Protein AF-A0A350LP02-F1 (afdb_monomer_lite)

Foldseek 3Di:
DQVVPDQFEAADLPPDDDDPDPGDHPYYYNDCPCVVVVPPD

Structure (mmCIF, N/CA/C/O backbone):
data_AF-A0A350LP02-F1
#
_entry.id   AF-A0A350LP02-F1
#
loop_
_atom_site.group_PDB
_atom_site.id
_atom_site.type_symbol
_atom_site.label_atom_id
_atom_site.label_alt_id
_atom_site.label_comp_id
_atom_site.label_asym_id
_atom_site.label_entity_id
_atom_site.label_seq_id
_atom_site.pdbx_PDB_ins_code
_atom_site.Cartn_x
_atom_site.Cartn_y
_atom_site.Cartn_z
_atom_site.occupancy
_atom_site.B_iso_or_equiv
_atom_site.auth_seq_id
_atom_site.auth_comp_id
_atom_site.auth_asym_id
_atom_site.auth_atom_id
_atom_site.pdbx_PDB_model_num
ATOM 1 N N . ALA A 1 1 ? -5.688 -7.527 1.211 1.00 84.88 1 ALA A N 1
ATOM 2 C CA . ALA A 1 1 ? -5.997 -6.486 2.214 1.00 84.88 1 ALA A CA 1
ATOM 3 C C . ALA A 1 1 ? -7.113 -5.569 1.715 1.00 84.88 1 ALA A C 1
ATOM 5 O O . ALA A 1 1 ? -8.150 -5.534 2.362 1.00 84.88 1 ALA A O 1
ATOM 6 N N . ALA A 1 2 ? -6.975 -4.962 0.530 1.00 91.50 2 ALA A N 1
ATOM 7 C CA . ALA A 1 2 ? -8.010 -4.097 -0.049 1.00 91.50 2 ALA A CA 1
ATOM 8 C C . ALA A 1 2 ? -9.379 -4.789 -0.183 1.00 91.50 2 ALA A C 1
ATOM 10 O O . ALA A 1 2 ? -10.379 -4.297 0.323 1.00 91.50 2 ALA A O 1
ATOM 11 N N . GLY A 1 3 ? -9.411 -6.007 -0.740 1.00 92.25 3 GLY A N 1
ATOM 12 C CA . GLY A 1 3 ? -10.648 -6.798 -0.854 1.00 92.25 3 GLY A CA 1
ATOM 13 C C . GLY A 1 3 ? -11.282 -7.229 0.478 1.00 92.25 3 GLY A C 1
ATOM 14 O O . GLY A 1 3 ? -12.398 -7.730 0.479 1.00 92.25 3 GLY A O 1
ATOM 15 N N . TYR A 1 4 ? -10.591 -7.029 1.605 1.00 93.75 4 TYR A N 1
ATOM 16 C CA . TYR A 1 4 ? -11.102 -7.302 2.952 1.00 93.75 4 TYR A CA 1
ATOM 17 C C . TYR A 1 4 ? -11.514 -6.021 3.702 1.00 93.75 4 TYR A C 1
ATOM 19 O O . TYR A 1 4 ? -11.821 -6.090 4.887 1.00 93.75 4 TYR A O 1
ATOM 27 N N . GLY A 1 5 ? -11.507 -4.855 3.043 1.00 93.81 5 GLY A N 1
ATOM 28 C CA . GLY A 1 5 ? -11.931 -3.579 3.633 1.00 93.81 5 GLY A CA 1
ATOM 29 C C . GLY A 1 5 ? -10.840 -2.802 4.377 1.00 93.81 5 GLY A C 1
ATOM 30 O O . GLY A 1 5 ? -11.139 -1.807 5.032 1.00 93.81 5 GLY A O 1
ATOM 31 N N . PHE A 1 6 ? -9.573 -3.214 4.283 1.00 93.56 6 PHE A N 1
ATOM 32 C CA . PHE A 1 6 ? -8.458 -2.444 4.841 1.00 93.56 6 PHE A CA 1
ATOM 33 C C . PHE A 1 6 ? -7.964 -1.381 3.861 1.00 93.56 6 PHE A C 1
ATOM 35 O O . PHE A 1 6 ? -7.744 -1.695 2.688 1.00 93.56 6 PHE A O 1
ATOM 42 N N . ARG A 1 7 ? -7.637 -0.185 4.376 1.00 93.12 7 ARG A N 1
ATOM 43 C CA . ARG A 1 7 ? -6.812 0.789 3.644 1.00 93.12 7 ARG A CA 1
ATOM 44 C C . ARG A 1 7 ? -5.462 0.157 3.321 1.00 93.12 7 ARG A C 1
ATOM 46 O O . ARG A 1 7 ? -4.703 -0.203 4.219 1.00 93.12 7 ARG A O 1
ATOM 53 N N . THR A 1 8 ? -5.190 -0.013 2.039 1.00 94.00 8 THR A N 1
ATOM 54 C CA . THR A 1 8 ? -4.078 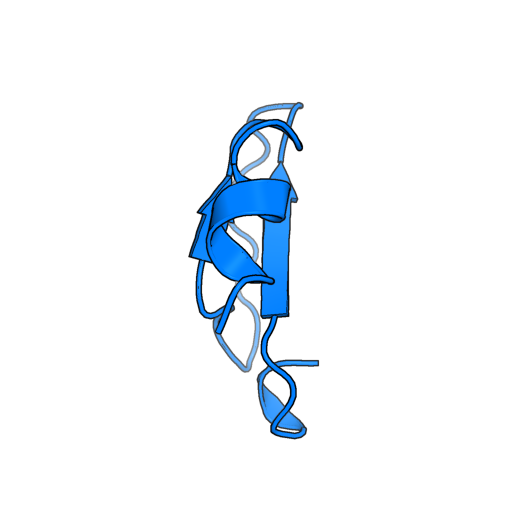-0.787 1.503 1.00 94.00 8 THR A CA 1
ATOM 55 C C . THR A 1 8 ? -3.241 0.079 0.578 1.00 94.00 8 THR A C 1
ATOM 57 O O . THR A 1 8 ? -3.739 0.622 -0.403 1.00 94.00 8 THR A O 1
ATOM 60 N N . VAL A 1 9 ? -1.940 0.138 0.848 1.00 94.44 9 VAL A N 1
ATOM 61 C CA . VAL A 1 9 ? -0.958 0.799 -0.016 1.00 94.44 9 VAL A CA 1
ATOM 62 C C . VAL A 1 9 ? 0.003 -0.254 -0.550 1.00 94.44 9 VAL A C 1
ATOM 64 O O . VAL A 1 9 ? 0.529 -1.057 0.222 1.00 94.44 9 VAL A O 1
ATOM 67 N N . TRP A 1 10 ? 0.238 -0.262 -1.860 1.00 93.81 10 TRP A N 1
ATOM 68 C CA . TRP A 1 10 ? 1.288 -1.070 -2.478 1.00 93.81 10 TRP A CA 1
ATOM 69 C C . TRP A 1 10 ? 2.542 -0.219 -2.660 1.00 93.81 10 TRP A C 1
ATOM 71 O O . TRP A 1 10 ? 2.488 0.843 -3.273 1.00 93.81 10 TRP A O 1
ATOM 81 N N . VAL A 1 11 ? 3.671 -0.662 -2.111 1.00 94.88 11 VAL A N 1
ATOM 82 C CA . VAL A 1 11 ? 4.945 0.053 -2.244 1.00 94.88 11 VAL A CA 1
ATOM 83 C C . VAL A 1 11 ? 5.889 -0.781 -3.088 1.00 94.88 11 VAL A C 1
ATOM 85 O O . VAL A 1 11 ? 6.305 -1.861 -2.672 1.00 94.88 11 VAL A O 1
ATOM 88 N N . ASN A 1 12 ? 6.237 -0.265 -4.259 1.00 94.25 12 ASN A N 1
ATOM 89 C CA . ASN A 1 12 ? 7.097 -0.924 -5.225 1.00 94.25 12 ASN A CA 1
ATOM 90 C C . ASN A 1 12 ? 8.334 -0.065 -5.501 1.00 94.25 12 ASN A C 1
ATOM 92 O O . ASN A 1 12 ? 8.316 0.852 -6.318 1.00 94.25 12 ASN A O 1
ATOM 96 N N . ARG A 1 13 ? 9.429 -0.394 -4.814 1.00 94.12 13 ARG A N 1
ATOM 97 C CA . ARG A 1 13 ? 10.724 0.287 -4.967 1.00 94.12 13 ARG A CA 1
ATOM 98 C C . ARG A 1 13 ? 11.535 -0.222 -6.154 1.00 94.12 13 ARG A C 1
ATOM 100 O O . ARG A 1 13 ? 12.447 0.460 -6.604 1.00 94.12 13 ARG A O 1
ATOM 107 N N . ALA A 1 14 ? 11.238 -1.434 -6.614 1.0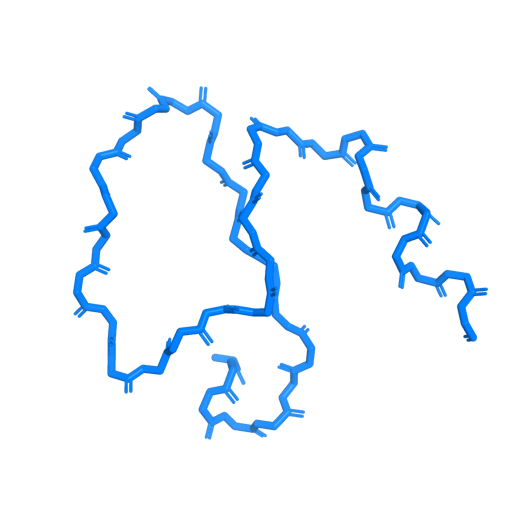0 94.31 14 ALA A N 1
ATOM 108 C CA . ALA A 1 14 ? 11.970 -2.092 -7.687 1.00 94.31 14 ALA A CA 1
ATOM 109 C C . ALA A 1 14 ? 11.469 -1.681 -9.081 1.00 94.31 14 ALA A C 1
ATOM 111 O O . ALA A 1 14 ? 12.157 -1.924 -10.066 1.00 94.31 14 ALA A O 1
ATOM 112 N N . GLY A 1 15 ? 10.304 -1.028 -9.169 1.00 90.12 15 GLY A N 1
ATOM 113 C CA . GLY A 1 15 ? 9.680 -0.702 -10.451 1.00 90.12 15 GLY A CA 1
ATOM 114 C C . GLY A 1 15 ? 9.105 -1.934 -11.150 1.00 90.12 15 GLY A C 1
ATOM 115 O O . GLY A 1 15 ? 8.962 -1.931 -12.371 1.00 90.12 15 GLY A O 1
ATOM 116 N N . ASP A 1 16 ? 8.785 -2.980 -10.386 1.00 92.31 16 ASP A N 1
ATOM 117 C CA . ASP A 1 16 ? 8.194 -4.205 -10.916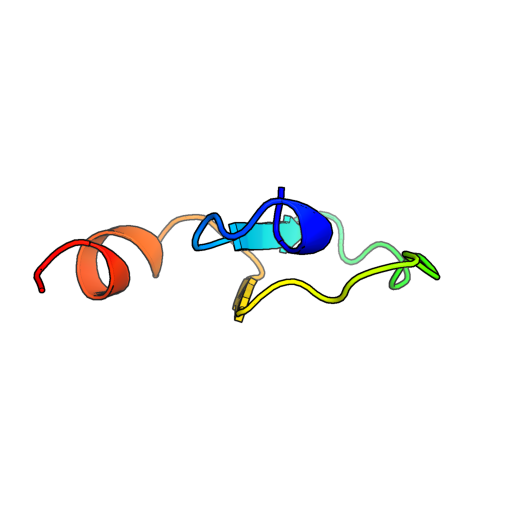 1.00 92.31 16 ASP A CA 1
ATOM 118 C C . ASP A 1 16 ? 6.858 -3.920 -11.634 1.00 92.31 16 ASP A C 1
ATOM 120 O O . ASP A 1 16 ? 6.144 -2.977 -11.270 1.00 92.31 16 ASP A O 1
ATOM 124 N N . PRO A 1 17 ? 6.479 -4.723 -12.642 1.00 91.06 17 PRO A N 1
ATOM 125 C CA . PRO A 1 17 ? 5.171 -4.612 -13.274 1.00 91.06 17 PRO A CA 1
ATOM 126 C C . PRO A 1 17 ? 4.026 -4.718 -12.258 1.00 91.06 17 PRO A C 1
ATOM 128 O O . PRO A 1 17 ? 4.115 -5.433 -11.263 1.00 91.06 17 PRO A O 1
ATOM 131 N N . VAL A 1 18 ? 2.920 -4.022 -12.528 1.00 87.25 18 VAL A N 1
ATOM 132 C CA . VAL A 1 18 ? 1.711 -4.119 -11.701 1.00 87.25 18 VAL A CA 1
ATOM 133 C C . VAL A 1 18 ? 1.097 -5.509 -11.856 1.00 87.25 18 VAL A C 1
ATOM 135 O O . VAL A 1 18 ? 0.673 -5.889 -12.950 1.00 87.25 18 VAL A O 1
ATOM 138 N N . ASP A 1 19 ? 0.995 -6.236 -10.745 1.00 84.00 19 ASP A N 1
ATOM 139 C CA . ASP A 1 19 ? 0.298 -7.517 -10.704 1.00 84.00 19 ASP A CA 1
ATOM 140 C C . ASP A 1 19 ? -1.206 -7.351 -10.937 1.00 84.00 19 ASP A C 1
ATOM 142 O O . ASP A 1 19 ? -1.854 -6.410 -10.463 1.00 84.00 19 ASP A O 1
ATOM 146 N N . ARG A 1 20 ? -1.807 -8.333 -11.613 1.00 85.12 20 ARG A N 1
ATOM 147 C CA . ARG A 1 20 ? -3.262 -8.396 -11.768 1.00 85.12 20 ARG A CA 1
ATOM 148 C C . ARG A 1 20 ? -3.895 -8.977 -10.508 1.00 85.12 20 ARG A C 1
ATOM 150 O O . ARG A 1 20 ? -4.174 -10.171 -10.424 1.00 85.12 20 ARG A O 1
ATOM 157 N N . LEU A 1 21 ? -4.130 -8.115 -9.527 1.00 86.12 21 LEU A N 1
ATOM 158 C CA . LEU A 1 21 ? -4.787 -8.490 -8.280 1.00 86.12 21 LEU A CA 1
ATOM 159 C C . LEU A 1 21 ? -6.321 -8.470 -8.417 1.00 86.12 21 LEU A C 1
ATOM 161 O O . LEU A 1 21 ? -6.865 -7.622 -9.125 1.00 86.12 21 LEU A O 1
ATOM 165 N N . PRO A 1 22 ? -7.044 -9.361 -7.709 1.00 87.06 22 PRO A N 1
ATOM 166 C CA . PRO A 1 22 ? -8.510 -9.373 -7.701 1.00 87.06 22 PRO A CA 1
ATOM 167 C C . PRO A 1 22 ? -9.126 -8.134 -7.029 1.00 87.06 22 PRO A C 1
ATOM 169 O O . PRO A 1 22 ? -10.290 -7.829 -7.267 1.00 87.06 22 PRO A O 1
ATOM 172 N N . ALA A 1 23 ? -8.358 -7.413 -6.206 1.00 91.31 23 ALA A N 1
ATOM 173 C CA . ALA A 1 23 ? -8.745 -6.136 -5.617 1.00 91.31 23 ALA A CA 1
ATOM 174 C C . ALA A 1 23 ? -7.561 -5.161 -5.672 1.00 91.31 23 ALA A C 1
ATOM 176 O O . ALA A 1 23 ? -6.454 -5.515 -5.257 1.00 91.31 23 ALA A O 1
ATOM 177 N N . ALA A 1 24 ? -7.803 -3.949 -6.177 1.00 91.62 24 ALA A N 1
ATOM 178 C CA . ALA A 1 24 ? -6.788 -2.906 -6.306 1.00 91.62 24 ALA A CA 1
ATOM 179 C C . ALA A 1 24 ? -6.475 -2.244 -4.946 1.00 91.62 24 ALA A C 1
ATOM 181 O O . ALA A 1 24 ? -7.388 -2.097 -4.132 1.00 91.62 24 ALA A O 1
ATOM 182 N N . PRO A 1 25 ? -5.213 -1.848 -4.681 1.00 92.88 25 PRO A N 1
ATOM 183 C CA . PRO A 1 25 ? -4.867 -1.042 -3.511 1.00 92.88 25 PRO A CA 1
ATOM 184 C C . PRO A 1 25 ? -5.396 0.394 -3.652 1.00 92.88 25 PRO A C 1
ATOM 186 O O . PRO A 1 25 ? -5.589 0.880 -4.765 1.00 92.88 25 PRO A O 1
ATOM 189 N N . ASP A 1 26 ? -5.561 1.094 -2.531 1.00 93.25 26 ASP A N 1
ATOM 190 C CA . ASP A 1 26 ? -6.000 2.495 -2.494 1.00 93.25 26 ASP A CA 1
ATOM 191 C C . ASP A 1 26 ? -4.923 3.457 -3.011 1.00 93.25 26 ASP A C 1
ATOM 193 O O . ASP A 1 26 ? -5.226 4.518 -3.553 1.00 93.25 26 ASP A O 1
ATOM 197 N N . ALA A 1 27 ? -3.651 3.091 -2.841 1.00 93.00 27 ALA A N 1
ATOM 198 C CA . ALA A 1 27 ? -2.522 3.856 -3.351 1.00 93.00 27 ALA A CA 1
ATOM 199 C C . ALA A 1 27 ? -1.360 2.949 -3.761 1.00 93.00 27 ALA A C 1
ATOM 201 O O . ALA A 1 27 ? -1.180 1.848 -3.231 1.00 93.00 27 ALA A O 1
ATOM 202 N N . GLN A 1 28 ? -0.543 3.452 -4.684 1.00 94.00 28 GLN A N 1
ATOM 203 C CA . GLN A 1 28 ? 0.727 2.854 -5.077 1.00 94.00 28 GLN A CA 1
ATOM 204 C C . GLN A 1 28 ? 1.841 3.884 -4.888 1.00 94.00 28 GLN A C 1
ATOM 206 O O . GLN A 1 28 ? 1.676 5.035 -5.291 1.00 94.00 28 GLN A O 1
ATOM 211 N N . LEU A 1 29 ? 2.953 3.492 -4.269 1.00 94.94 29 LEU A N 1
ATOM 212 C CA . LEU A 1 29 ? 4.098 4.365 -4.002 1.00 94.94 29 LEU A CA 1
ATOM 213 C C . LEU A 1 29 ? 5.404 3.710 -4.456 1.00 94.94 29 LEU A C 1
ATOM 215 O O . LEU A 1 29 ? 5.548 2.490 -4.399 1.00 94.94 29 LEU A O 1
ATOM 219 N N . SER A 1 30 ? 6.386 4.525 -4.835 1.00 95.06 30 SER A N 1
ATOM 220 C CA . SER A 1 30 ? 7.756 4.073 -5.117 1.00 95.06 30 SER A CA 1
ATOM 221 C C . SER A 1 30 ? 8.576 3.816 -3.849 1.00 95.06 30 SER A C 1
ATOM 223 O O . SER A 1 30 ? 9.565 3.088 -3.867 1.00 95.06 30 SER A O 1
ATOM 225 N N . ASP A 1 31 ? 8.181 4.411 -2.725 1.00 94.62 31 ASP A N 1
ATOM 226 C CA . ASP A 1 31 ? 8.881 4.309 -1.448 1.00 94.62 31 ASP A CA 1
ATOM 227 C C . ASP A 1 31 ? 7.941 4.595 -0.261 1.00 94.62 31 ASP A C 1
ATOM 229 O O . ASP A 1 31 ? 6.735 4.783 -0.416 1.00 94.62 31 ASP A O 1
ATOM 233 N N . LEU A 1 32 ? 8.493 4.572 0.955 1.00 95.81 32 LEU A N 1
ATOM 234 C CA . LEU A 1 32 ? 7.727 4.701 2.198 1.00 95.81 32 LEU A CA 1
ATOM 235 C C . LEU A 1 32 ? 7.524 6.155 2.653 1.00 95.81 32 LEU A C 1
ATOM 237 O O . LEU A 1 32 ? 6.804 6.383 3.625 1.00 95.81 32 LEU A O 1
ATOM 241 N N . SER A 1 33 ? 8.139 7.139 1.992 1.00 95.44 33 SER A N 1
ATOM 242 C CA . SER A 1 33 ? 8.155 8.535 2.456 1.00 95.44 33 SER A CA 1
ATOM 243 C C . SER A 1 33 ? 6.768 9.183 2.479 1.00 9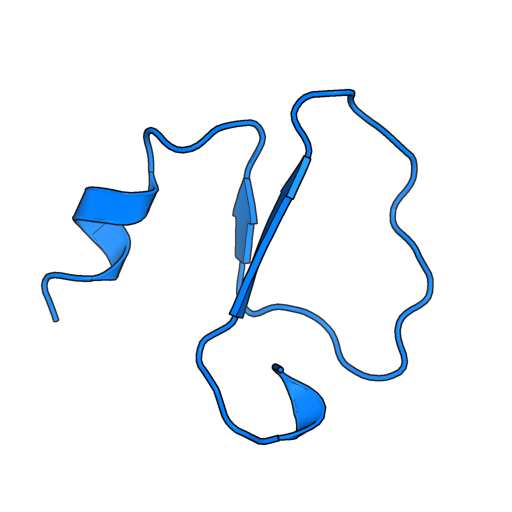5.44 33 SER A C 1
ATOM 245 O O . SER A 1 33 ? 6.516 10.057 3.305 1.00 95.44 33 SER A O 1
ATOM 247 N N . GLY A 1 34 ? 5.844 8.715 1.634 1.00 91.19 34 GLY A N 1
ATOM 248 C CA . GLY A 1 34 ? 4.461 9.197 1.580 1.00 91.19 34 GLY A CA 1
ATOM 249 C C . GLY A 1 34 ? 3.550 8.661 2.690 1.00 91.19 34 GLY A C 1
ATOM 250 O O . GLY A 1 34 ? 2.503 9.253 2.955 1.00 91.19 34 GLY A O 1
ATOM 251 N N . ILE A 1 35 ? 3.932 7.574 3.375 1.00 92.62 35 ILE A N 1
ATOM 252 C CA . ILE A 1 35 ? 3.064 6.904 4.359 1.00 92.62 35 ILE A CA 1
ATOM 253 C C . ILE A 1 35 ? 2.675 7.818 5.530 1.00 92.62 35 ILE A C 1
ATOM 255 O O . ILE A 1 35 ? 1.485 7.864 5.842 1.00 92.62 35 ILE A O 1
ATOM 259 N N . PRO A 1 36 ? 3.588 8.580 6.173 1.00 93.25 36 PRO A N 1
ATOM 260 C CA . PRO A 1 36 ? 3.224 9.439 7.302 1.00 93.25 36 PRO A CA 1
ATOM 261 C C . PRO A 1 36 ? 2.108 10.449 6.997 1.00 93.25 36 PRO A C 1
ATOM 263 O O . PRO A 1 36 ? 1.339 10.783 7.896 1.00 93.25 36 PRO A O 1
ATOM 266 N N . GLY A 1 37 ? 1.985 10.913 5.747 1.00 89.88 37 GLY A N 1
ATOM 267 C CA . GLY A 1 37 ? 0.895 11.796 5.318 1.00 89.88 37 GLY A CA 1
ATOM 268 C C . GLY A 1 37 ? -0.459 11.089 5.191 1.00 89.88 3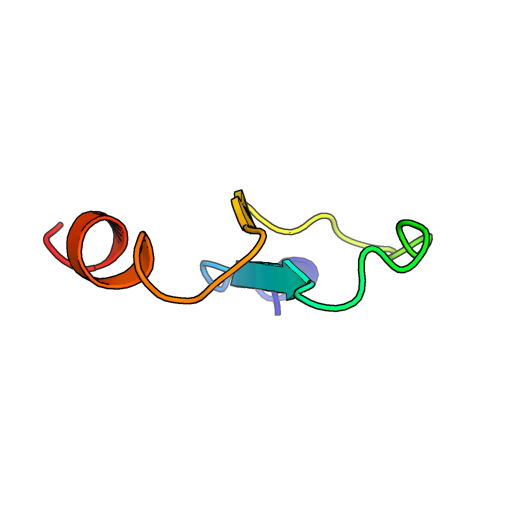7 GLY A C 1
ATOM 269 O O . GLY A 1 37 ? -1.495 11.731 5.315 1.00 89.88 37 GLY A O 1
ATOM 270 N N . MET A 1 38 ? -0.467 9.768 5.000 1.00 87.44 38 MET A N 1
ATOM 271 C CA . MET A 1 38 ? -1.677 8.964 4.778 1.00 87.44 38 MET A CA 1
ATOM 272 C C . MET A 1 38 ? -2.325 8.449 6.072 1.00 87.44 38 MET A C 1
ATOM 274 O O . MET A 1 38 ? -3.515 8.127 6.088 1.00 87.44 38 MET A O 1
ATOM 278 N N . VAL A 1 39 ? -1.559 8.355 7.164 1.00 86.62 39 VAL A N 1
ATOM 279 C CA . VAL A 1 39 ? -2.059 7.877 8.469 1.00 86.62 39 VAL A CA 1
ATOM 280 C C . VAL A 1 39 ? -2.598 8.979 9.380 1.00 86.62 39 VAL A C 1
ATOM 282 O O . VAL A 1 39 ? -3.267 8.658 10.353 1.00 86.62 39 VAL A O 1
ATOM 285 N N . ARG A 1 40 ? -2.360 10.262 9.086 1.00 76.06 40 ARG A N 1
ATOM 286 C CA . ARG A 1 40 ? -2.755 11.393 9.953 1.00 76.06 40 ARG A CA 1
ATOM 287 C C . ARG A 1 40 ? -4.222 11.846 9.804 1.00 76.06 40 ARG A C 1
ATOM 289 O O . ARG A 1 40 ? -4.499 13.034 9.930 1.00 76.06 40 ARG A O 1
ATOM 296 N N . GLY A 1 41 ? -5.133 10.914 9.528 1.00 57.50 41 GLY A N 1
ATOM 297 C CA . GLY A 1 41 ? -6.583 11.154 9.475 1.00 57.50 41 GLY A CA 1
ATOM 298 C C . GLY A 1 41 ? -7.273 10.779 10.773 1.00 57.50 41 GLY A C 1
ATOM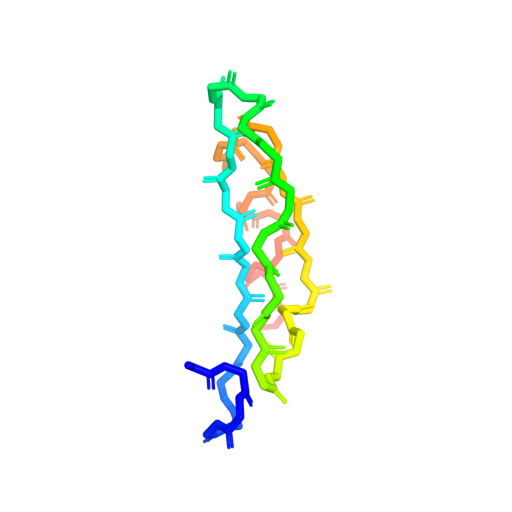 299 O O . GLY A 1 41 ? -6.882 9.731 11.335 1.00 57.50 41 GLY A O 1
#

Secondary structure (DSSP, 8-state):
-GGGT---EEE-SS-PPPP--SS--SEEESSSTTHHHHH--

pLDDT: mean 90.54, std 6.57, range [57.5, 95.81]

Sequence (41 aa):
AAGYGFRTVWVNRAGDPVDRLPAAPDAQLSDLSGIPGMVRG

Radius of gyration: 10.9 Å; chains: 1; bounding box: 24×21×23 Å